Protein AF-A0A318S8W3-F1 (afdb_monomer)

Mean predicted aligned error: 9.53 Å

Foldseek 3Di:
DDPDDDPDQDFDADDPPDDGFPTFGQDQLLLLLLQQDDPDVVVVDHHLDGHPQQDQSSDGVCVVVDDPSSVVDTGTRLSVVRNVDDHSNVSSVSSCVVVVND

InterPro domains:
  IPR052572 UPF0153 domain-containing protein [PTHR36931] (23-101)

pLDDT: mean 75.59, std 18.86, range [34.5, 95.5]

Structure (mmCIF, N/CA/C/O backbone):
data_AF-A0A318S8W3-F1
#
_entry.id   AF-A0A318S8W3-F1
#
loop_
_atom_site.group_PDB
_atom_site.id
_atom_site.type_symbol
_atom_site.label_atom_id
_atom_site.label_alt_id
_atom_site.label_comp_id
_atom_site.label_asym_id
_atom_site.label_entity_id
_atom_site.label_seq_id
_atom_site.pdbx_PDB_ins_code
_atom_site.Cartn_x
_atom_site.Cartn_y
_atom_site.Cartn_z
_atom_site.occupancy
_atom_site.B_iso_or_equiv
_atom_site.auth_seq_id
_atom_site.auth_comp_id
_atom_site.auth_asym_id
_atom_site.auth_atom_id
_atom_site.pdbx_PDB_model_num
ATOM 1 N N . MET A 1 1 ? 7.800 -22.758 -37.469 1.00 38.59 1 MET A N 1
ATOM 2 C CA . MET A 1 1 ? 8.758 -22.247 -36.465 1.00 38.59 1 MET A CA 1
ATOM 3 C C . MET A 1 1 ? 7.967 -21.608 -35.333 1.00 38.59 1 MET A C 1
ATOM 5 O O . MET A 1 1 ? 7.814 -20.397 -35.278 1.00 38.59 1 MET A O 1
ATOM 9 N N . THR A 1 2 ? 7.378 -22.438 -34.478 1.00 41.09 2 THR A N 1
ATOM 10 C CA . THR A 1 2 ? 6.613 -22.012 -33.303 1.00 41.09 2 THR A CA 1
ATOM 11 C C . THR A 1 2 ? 7.620 -21.713 -32.202 1.00 41.09 2 THR A C 1
ATOM 13 O O . THR A 1 2 ? 8.133 -22.623 -31.554 1.00 41.09 2 THR A O 1
ATOM 16 N N . ARG A 1 3 ? 7.985 -20.439 -32.040 1.00 38.41 3 ARG A N 1
ATOM 17 C CA . ARG A 1 3 ? 8.745 -20.019 -30.865 1.00 38.41 3 ARG A CA 1
ATOM 18 C C . ARG A 1 3 ? 7.781 -19.985 -29.685 1.00 38.41 3 ARG A C 1
ATOM 20 O O . ARG A 1 3 ? 6.927 -19.111 -29.598 1.00 38.41 3 ARG A O 1
ATOM 27 N N . SER A 1 4 ? 7.928 -20.992 -28.832 1.00 45.09 4 SER A N 1
ATOM 28 C CA . SER A 1 4 ? 7.441 -21.017 -27.457 1.00 45.09 4 SER A CA 1
ATOM 29 C C . SER A 1 4 ? 7.804 -19.689 -26.785 1.00 45.09 4 SER A C 1
ATOM 31 O O . SER A 1 4 ? 8.990 -19.369 -26.688 1.00 45.09 4 SER A O 1
ATOM 33 N N . VAL A 1 5 ? 6.810 -18.900 -26.374 1.00 52.22 5 VAL A N 1
ATOM 34 C CA . VAL A 1 5 ? 7.051 -17.777 -25.463 1.00 52.22 5 VAL A CA 1
ATOM 35 C C . VAL A 1 5 ? 7.097 -18.363 -24.060 1.00 52.22 5 VAL A C 1
ATOM 37 O O . VAL A 1 5 ? 6.110 -18.890 -23.552 1.00 52.22 5 VAL A O 1
ATOM 40 N N . ALA A 1 6 ? 8.296 -18.379 -23.491 1.00 40.44 6 ALA A N 1
ATOM 41 C CA . ALA A 1 6 ? 8.508 -18.731 -22.103 1.00 40.44 6 ALA A CA 1
ATOM 42 C C . ALA A 1 6 ? 7.736 -17.744 -21.209 1.00 40.44 6 ALA A C 1
ATOM 44 O O . ALA A 1 6 ? 7.794 -16.531 -21.409 1.00 40.44 6 ALA A O 1
ATOM 45 N N . ASP A 1 7 ? 7.003 -18.293 -20.241 1.00 52.91 7 ASP A N 1
ATOM 46 C CA . ASP A 1 7 ? 6.422 -17.593 -19.096 1.00 52.91 7 ASP A CA 1
ATOM 47 C C . ASP A 1 7 ? 7.567 -17.085 -18.202 1.00 52.91 7 ASP A C 1
ATOM 49 O O . ASP A 1 7 ? 7.924 -17.695 -17.203 1.00 52.91 7 ASP A O 1
ATOM 53 N N . GLU A 1 8 ? 8.192 -15.975 -18.592 1.00 44.81 8 GLU A N 1
ATOM 54 C CA . GLU A 1 8 ? 9.172 -15.261 -17.771 1.00 44.81 8 GLU A CA 1
ATOM 55 C C . GLU A 1 8 ? 8.511 -13.991 -17.234 1.00 44.81 8 GLU A C 1
ATOM 57 O O . GLU A 1 8 ? 8.526 -12.949 -17.880 1.00 44.81 8 GLU A O 1
ATOM 62 N N . GLY A 1 9 ? 7.848 -14.091 -16.073 1.00 50.34 9 GLY A N 1
ATOM 63 C CA . GLY A 1 9 ? 7.478 -12.930 -15.244 1.00 50.34 9 GLY A CA 1
ATOM 64 C C . GLY A 1 9 ? 6.781 -11.761 -15.961 1.00 50.34 9 GLY A C 1
ATOM 65 O O . GLY A 1 9 ? 7.051 -10.610 -15.624 1.00 50.34 9 GLY A O 1
ATOM 66 N N . GLY A 1 10 ? 5.931 -12.050 -16.953 1.00 50.06 10 GLY A N 1
ATOM 67 C CA . GLY A 1 10 ? 5.445 -11.077 -17.934 1.00 50.06 10 GLY A CA 1
ATOM 68 C C . GLY A 1 10 ? 4.768 -9.842 -17.332 1.00 50.06 10 GLY A C 1
ATOM 69 O O . GLY A 1 10 ? 3.808 -9.947 -16.566 1.00 50.06 10 GLY A O 1
ATOM 70 N N . LEU A 1 11 ? 5.276 -8.674 -17.724 1.00 53.62 11 LEU A N 1
ATOM 71 C CA . LEU A 1 11 ? 4.640 -7.372 -17.543 1.00 53.62 11 LEU A CA 1
ATOM 72 C C . LEU A 1 11 ? 3.285 -7.375 -18.272 1.00 53.62 11 LEU A C 1
ATOM 74 O O . LEU A 1 11 ? 3.200 -7.840 -19.405 1.00 53.62 11 LEU A O 1
ATOM 78 N N . PHE A 1 12 ? 2.223 -6.902 -17.620 1.00 52.88 12 PHE A N 1
ATOM 79 C CA . PHE A 1 12 ? 0.878 -6.840 -18.206 1.00 52.88 12 PHE A CA 1
ATOM 80 C C . PHE A 1 12 ? 0.665 -5.525 -18.962 1.00 52.88 12 PHE A C 1
ATOM 82 O O . PHE A 1 12 ? 0.946 -4.453 -18.421 1.00 52.88 12 PHE A O 1
ATOM 89 N N . ASP A 1 13 ? 0.081 -5.628 -20.157 1.00 52.03 13 ASP A N 1
ATOM 90 C CA . ASP A 1 13 ? -0.381 -4.506 -20.975 1.00 52.03 13 ASP A CA 1
ATOM 91 C C . ASP A 1 13 ? -1.874 -4.237 -20.730 1.00 52.03 13 ASP A C 1
ATOM 93 O O . ASP 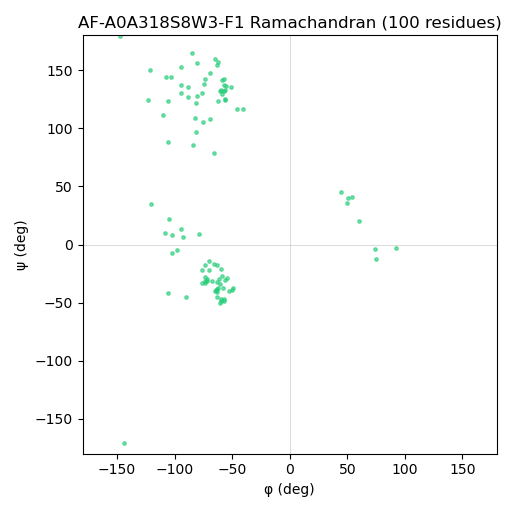A 1 13 ? -2.701 -5.153 -20.750 1.00 52.03 13 ASP A O 1
ATOM 97 N N . ALA A 1 14 ? -2.236 -2.975 -20.472 1.00 45.59 14 ALA A N 1
ATOM 98 C CA . ALA A 1 14 ? -3.627 -2.593 -20.230 1.00 45.59 14 ALA A CA 1
ATOM 99 C C . ALA A 1 14 ? -4.457 -2.593 -21.533 1.00 45.59 14 ALA A C 1
ATOM 101 O O . ALA A 1 14 ? -3.938 -2.167 -22.563 1.00 45.59 14 ALA A O 1
ATOM 102 N N . PRO A 1 15 ? -5.740 -3.018 -21.501 1.00 46.41 15 PRO A N 1
ATOM 103 C CA . PRO A 1 15 ? -6.633 -2.922 -22.656 1.00 46.41 15 PRO A CA 1
ATOM 104 C C . PRO A 1 15 ? -6.889 -1.473 -23.082 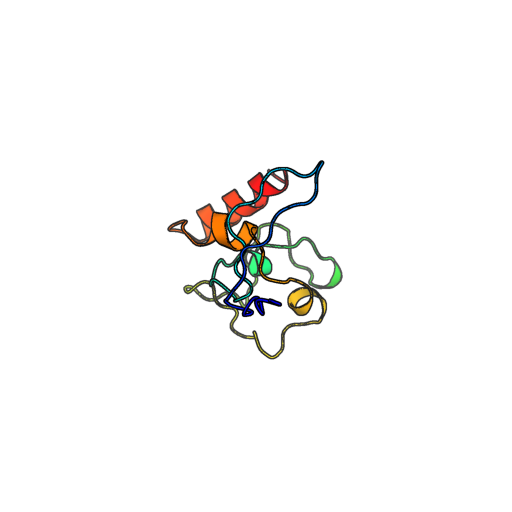1.00 46.41 15 PRO A C 1
ATOM 106 O O . PRO A 1 15 ? -6.878 -0.561 -22.249 1.00 46.41 15 PRO A O 1
ATOM 109 N N . ASP A 1 16 ? -7.223 -1.288 -24.358 1.00 42.62 16 ASP A N 1
ATOM 110 C CA . ASP A 1 16 ? -7.598 0.013 -24.911 1.00 42.62 16 ASP A CA 1
ATOM 111 C C . ASP A 1 16 ? -8.771 0.644 -24.136 1.00 42.62 16 ASP A C 1
ATOM 113 O O . ASP A 1 16 ?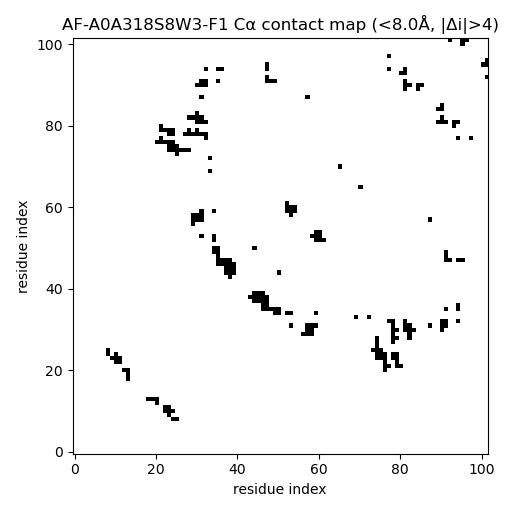 -9.753 -0.019 -23.796 1.00 42.62 16 ASP A O 1
ATOM 117 N N . GLY A 1 17 ? -8.662 1.945 -23.850 1.00 39.81 17 GLY A N 1
ATOM 118 C CA . GLY A 1 17 ? -9.660 2.709 -23.088 1.00 39.81 17 GLY A CA 1
ATOM 119 C C . GLY A 1 17 ? -9.413 2.784 -21.576 1.00 39.81 17 GLY A C 1
ATOM 120 O O . GLY A 1 17 ? -10.133 3.502 -20.884 1.00 39.81 17 GLY A O 1
ATOM 121 N N . TYR A 1 18 ? -8.379 2.115 -21.059 1.00 38.53 18 TYR A N 1
ATOM 122 C CA . TYR A 1 18 ? -7.911 2.258 -19.678 1.00 38.53 18 TYR A CA 1
ATOM 123 C C . TYR A 1 18 ? -6.582 3.027 -19.640 1.00 38.53 18 TYR A C 1
ATOM 125 O O . TYR A 1 18 ? -5.751 2.888 -20.534 1.00 38.53 18 TYR A O 1
ATOM 133 N N . ALA A 1 19 ? -6.368 3.852 -18.608 1.00 34.50 19 ALA A N 1
ATOM 134 C CA . ALA A 1 19 ? -5.125 4.613 -18.459 1.00 34.50 19 ALA A CA 1
ATOM 135 C C . ALA A 1 19 ? -3.892 3.680 -18.444 1.00 34.50 19 ALA A C 1
ATOM 137 O O . ALA A 1 19 ? -3.974 2.597 -17.849 1.00 34.50 19 ALA A O 1
ATOM 138 N N . PRO A 1 20 ? -2.757 4.079 -19.058 1.00 37.69 20 PRO A N 1
ATOM 139 C CA . PRO A 1 20 ? -1.538 3.279 -19.051 1.00 37.69 20 PRO A CA 1
ATOM 140 C C . PRO A 1 20 ? -1.086 3.030 -17.611 1.00 37.69 20 PRO A C 1
ATOM 142 O O . PRO A 1 20 ? -1.007 3.946 -16.792 1.00 37.69 20 PRO A O 1
ATOM 145 N N . ARG A 1 21 ? -0.822 1.762 -17.299 1.00 40.25 21 ARG A N 1
ATOM 146 C CA . ARG A 1 21 ? -0.440 1.293 -15.964 1.00 40.25 21 ARG A CA 1
ATOM 147 C C . ARG A 1 21 ? 1.063 1.037 -15.929 1.00 40.25 21 ARG A C 1
ATOM 149 O O . ARG A 1 21 ? 1.629 0.579 -16.918 1.00 40.25 21 ARG A O 1
ATOM 156 N N . SER A 1 22 ? 1.716 1.311 -14.802 1.00 42.12 22 SER A N 1
ATOM 157 C CA . SER A 1 22 ? 3.115 0.924 -14.611 1.00 42.12 22 SER A CA 1
ATOM 158 C C . SER A 1 22 ? 3.283 -0.601 -14.594 1.00 42.12 22 SER A C 1
ATOM 160 O O . SER A 1 22 ? 2.331 -1.357 -14.405 1.00 42.12 22 SER A O 1
ATOM 162 N N . ALA A 1 23 ? 4.512 -1.056 -14.844 1.00 45.62 23 ALA A N 1
ATOM 163 C CA . ALA A 1 23 ? 4.919 -2.459 -14.897 1.00 45.62 23 ALA A CA 1
ATOM 164 C C . ALA A 1 23 ? 4.264 -3.334 -13.800 1.00 45.62 23 ALA A C 1
ATOM 166 O O . ALA A 1 23 ? 4.510 -3.142 -12.607 1.00 45.62 23 ALA A O 1
ATOM 167 N N . TRP A 1 24 ? 3.451 -4.319 -14.199 1.00 51.84 24 TRP A N 1
ATOM 168 C CA . TRP A 1 24 ? 2.767 -5.221 -13.267 1.00 51.84 24 TRP A CA 1
ATOM 169 C C . TRP A 1 24 ? 3.728 -6.273 -12.707 1.00 51.84 24 TRP A C 1
ATOM 171 O O . TRP A 1 24 ? 4.410 -6.968 -13.456 1.00 51.84 24 TRP A O 1
ATOM 181 N N . ARG A 1 25 ? 3.741 -6.435 -11.382 1.00 59.84 25 ARG A N 1
ATOM 182 C CA . ARG A 1 25 ? 4.439 -7.526 -10.684 1.00 59.84 25 ARG A CA 1
ATOM 183 C C . ARG A 1 25 ? 3.391 -8.520 -10.189 1.00 59.84 25 ARG A C 1
ATOM 185 O O . ARG A 1 25 ? 2.490 -8.121 -9.458 1.00 59.84 25 ARG A O 1
ATOM 192 N N . ARG A 1 26 ? 3.499 -9.798 -10.578 1.00 65.25 26 ARG A N 1
ATOM 193 C CA . ARG A 1 26 ? 2.595 -10.863 -10.092 1.00 65.25 26 ARG A CA 1
ATOM 194 C C . ARG A 1 26 ? 2.868 -11.224 -8.624 1.00 65.25 26 ARG A C 1
ATOM 196 O O . ARG A 1 26 ? 1.943 -11.613 -7.912 1.00 65.25 26 ARG A O 1
ATOM 203 N N . GLU A 1 27 ? 4.110 -11.075 -8.158 1.00 77.19 27 GLU A N 1
ATOM 204 C CA . GLU A 1 27 ? 4.466 -11.288 -6.751 1.00 77.19 27 GLU A CA 1
ATOM 205 C C . GLU A 1 27 ? 4.135 -10.080 -5.859 1.00 77.19 27 GLU A C 1
ATOM 207 O O . GLU A 1 27 ? 4.083 -8.929 -6.295 1.00 77.19 27 GLU A O 1
ATOM 212 N N . CYS A 1 28 ? 3.950 -10.339 -4.560 1.00 83.44 28 CYS A N 1
ATOM 213 C CA . CYS A 1 28 ? 3.824 -9.287 -3.554 1.00 83.44 28 CYS A CA 1
ATOM 214 C C . CYS A 1 28 ? 5.114 -8.456 -3.484 1.00 83.44 28 CYS A C 1
ATOM 216 O O . CYS A 1 28 ? 6.173 -8.991 -3.177 1.00 83.44 28 CYS A O 1
ATOM 218 N N . THR A 1 29 ? 5.016 -7.141 -3.675 1.00 87.19 29 THR A N 1
ATOM 219 C CA . THR A 1 29 ? 6.172 -6.226 -3.613 1.00 87.19 29 THR A CA 1
ATOM 220 C C . THR A 1 29 ? 6.374 -5.579 -2.239 1.00 87.19 29 THR A C 1
ATOM 222 O O . THR A 1 29 ? 7.088 -4.586 -2.130 1.00 87.19 29 THR A O 1
ATOM 225 N N . ALA A 1 30 ? 5.697 -6.080 -1.196 1.00 89.06 30 ALA A N 1
ATOM 226 C CA . ALA A 1 30 ? 5.637 -5.436 0.122 1.00 89.06 30 ALA A CA 1
ATOM 227 C C . ALA A 1 30 ? 5.242 -3.943 0.024 1.00 89.06 30 ALA A C 1
ATOM 229 O O . ALA A 1 30 ? 5.786 -3.068 0.691 1.00 89.06 30 ALA A O 1
ATOM 230 N N . CYS A 1 31 ? 4.292 -3.617 -0.859 1.00 91.25 31 CYS A N 1
ATOM 231 C CA . CYS A 1 31 ? 3.859 -2.235 -1.075 1.00 91.25 31 CYS A CA 1
ATOM 232 C C . CYS A 1 31 ? 2.952 -1.701 0.045 1.00 91.25 31 CYS A C 1
ATOM 234 O O . CYS A 1 31 ? 2.812 -0.494 0.189 1.00 91.25 31 CYS A O 1
ATOM 236 N N . GLY A 1 32 ? 2.296 -2.579 0.810 1.00 90.50 32 GLY A N 1
ATOM 237 C CA . GLY A 1 32 ? 1.278 -2.196 1.791 1.00 90.50 32 GLY A CA 1
ATOM 238 C C . GLY A 1 32 ? -0.074 -1.772 1.192 1.00 90.50 32 GLY A C 1
ATOM 239 O O . GLY A 1 32 ? -1.019 -1.584 1.953 1.00 90.50 32 GLY A O 1
ATOM 240 N N . ALA A 1 33 ? -0.227 -1.697 -0.138 1.00 90.75 33 ALA A N 1
ATOM 241 C CA . ALA A 1 33 ? -1.455 -1.226 -0.794 1.00 90.75 33 ALA A CA 1
ATOM 242 C C . ALA A 1 33 ? -2.686 -2.074 -0.433 1.00 90.75 33 ALA A C 1
ATOM 244 O O . ALA A 1 33 ? -3.688 -1.527 0.003 1.00 90.75 33 ALA A O 1
ATOM 245 N N . CYS A 1 34 ? -2.594 -3.408 -0.481 1.00 88.81 34 CYS A N 1
ATOM 246 C CA . CYS A 1 34 ? -3.678 -4.307 -0.042 1.00 88.81 34 CYS A CA 1
ATOM 247 C C . CYS A 1 34 ? -4.023 -4.196 1.455 1.00 88.81 34 CYS A C 1
ATOM 249 O O . CYS A 1 34 ? -5.069 -4.668 1.889 1.00 88.81 34 CYS A O 1
ATOM 251 N N . CYS A 1 35 ? -3.122 -3.613 2.251 1.00 90.88 35 CYS A N 1
ATOM 252 C CA . CYS A 1 35 ? -3.318 -3.349 3.669 1.00 90.88 35 CYS A CA 1
ATOM 253 C C . CYS A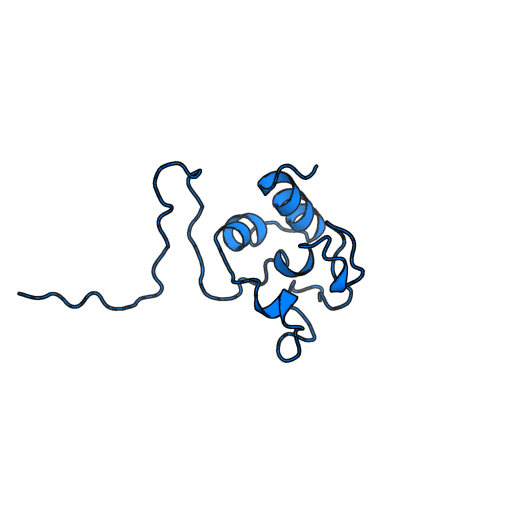 1 35 ? -3.766 -1.908 3.937 1.00 90.88 35 CYS A C 1
ATOM 255 O O . CYS A 1 35 ? -4.092 -1.620 5.085 1.00 90.88 35 CYS A O 1
ATOM 257 N N . ALA A 1 36 ? -3.833 -1.039 2.924 1.00 88.19 36 ALA A N 1
ATOM 258 C CA . ALA A 1 36 ? -4.380 0.321 2.969 1.00 88.19 36 ALA A CA 1
ATOM 259 C C . ALA A 1 36 ? -5.751 0.391 2.270 1.00 88.19 36 ALA A C 1
ATOM 261 O O . ALA A 1 36 ? -6.703 0.915 2.838 1.00 88.19 36 ALA A O 1
ATOM 262 N N . ALA A 1 37 ? -5.892 -0.281 1.126 1.00 78.31 37 ALA A N 1
ATOM 263 C CA . ALA A 1 37 ? -7.159 -0.790 0.616 1.00 78.31 37 ALA A CA 1
ATOM 264 C C . ALA A 1 37 ? -7.735 -1.695 1.712 1.00 78.31 37 ALA A C 1
ATOM 266 O O . ALA A 1 37 ? -6.990 -2.569 2.159 1.00 78.31 37 ALA A O 1
ATOM 267 N N . PRO A 1 38 ? -8.950 -1.538 2.263 1.00 62.69 38 PRO A N 1
ATOM 268 C CA . PRO A 1 38 ? -10.119 -0.848 1.699 1.00 62.69 38 PRO A CA 1
ATOM 269 C C . PRO A 1 38 ? -11.048 -0.136 2.732 1.00 62.69 38 PRO A C 1
ATOM 271 O O . PRO A 1 38 ? -10.837 -0.274 3.932 1.00 62.69 38 PRO A O 1
ATOM 274 N N . ASP A 1 39 ? -12.122 0.525 2.265 1.00 59.44 39 ASP A N 1
ATOM 275 C CA . ASP A 1 39 ? -13.432 0.522 2.954 1.00 59.44 39 ASP A CA 1
ATOM 276 C C . ASP A 1 39 ? -14.169 -0.753 2.516 1.00 59.44 39 ASP A C 1
ATOM 278 O O . ASP A 1 39 ? -14.857 -0.793 1.499 1.00 59.44 39 ASP A O 1
ATOM 282 N N . ILE A 1 40 ? -13.898 -1.863 3.203 1.00 64.81 40 ILE A N 1
ATOM 283 C CA . ILE A 1 40 ? -14.692 -3.084 3.052 1.00 64.81 40 ILE A CA 1
ATOM 284 C C . ILE A 1 40 ? -15.453 -3.233 4.344 1.00 64.81 40 ILE A C 1
ATOM 286 O O . ILE A 1 40 ? -14.870 -3.561 5.379 1.00 64.81 40 ILE A O 1
ATOM 290 N N . THR A 1 41 ? -16.766 -3.054 4.259 1.00 61.50 41 THR A N 1
ATOM 291 C C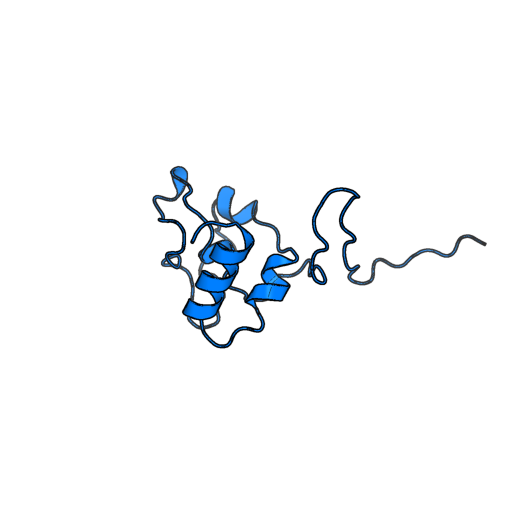A . THR A 1 41 ? -17.695 -3.211 5.378 1.00 61.50 41 THR A CA 1
ATOM 292 C C . THR A 1 41 ? -17.464 -4.534 6.119 1.00 61.50 41 THR A C 1
ATOM 294 O O . THR A 1 41 ? -17.462 -4.569 7.344 1.00 61.50 41 THR A O 1
ATOM 297 N N . ALA A 1 42 ? -17.149 -5.614 5.390 1.00 66.81 42 ALA A N 1
ATOM 298 C CA . ALA A 1 42 ? -16.855 -6.934 5.957 1.00 66.81 42 ALA A CA 1
ATOM 299 C C . ALA A 1 42 ? -15.566 -7.014 6.809 1.00 66.81 42 ALA A C 1
ATOM 301 O O . ALA A 1 42 ? -15.396 -7.976 7.552 1.00 66.81 42 ALA A O 1
ATOM 302 N N . LEU A 1 43 ? -14.649 -6.045 6.703 1.00 71.69 43 LEU A N 1
ATOM 303 C CA . LEU A 1 43 ? -13.414 -5.980 7.493 1.00 71.69 43 LEU A CA 1
ATOM 304 C C . LEU A 1 43 ? -13.492 -4.978 8.652 1.00 71.69 43 LEU A C 1
ATOM 306 O O . LEU A 1 43 ? -12.548 -4.924 9.437 1.00 71.69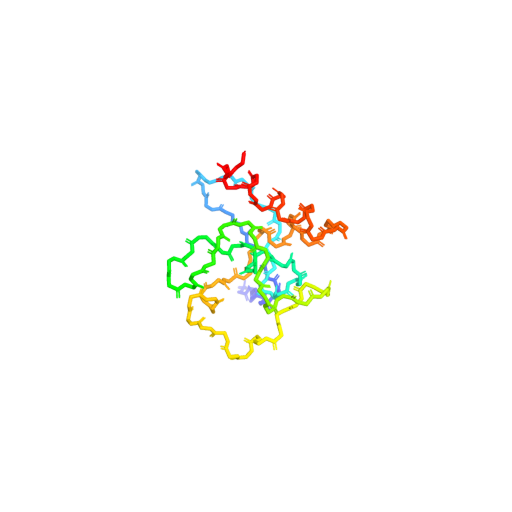 43 LEU A O 1
ATOM 310 N N . ASN A 1 44 ? -14.568 -4.182 8.744 1.00 80.38 44 ASN A N 1
ATOM 311 C CA . ASN A 1 44 ? -14.688 -3.054 9.675 1.00 80.38 44 ASN A CA 1
ATOM 312 C C . ASN A 1 44 ? -13.414 -2.185 9.707 1.00 80.38 44 ASN A C 1
ATOM 314 O O . ASN A 1 44 ? -12.870 -1.861 10.764 1.00 80.38 44 ASN A O 1
ATOM 318 N N . LYS A 1 45 ? -12.883 -1.887 8.519 1.00 83.81 45 LYS A N 1
ATOM 319 C CA . LYS A 1 45 ? -11.616 -1.189 8.336 1.00 83.81 45 LYS A CA 1
ATOM 320 C C . LYS A 1 45 ? -11.866 0.062 7.487 1.00 83.81 45 LYS A C 1
ATOM 322 O O . LYS A 1 45 ? -12.379 -0.097 6.382 1.00 83.81 45 LYS A O 1
ATOM 327 N N . PRO A 1 46 ? -11.500 1.268 7.960 1.00 88.19 46 PRO A N 1
ATOM 328 C CA . PRO A 1 46 ? -11.646 2.479 7.166 1.00 88.19 46 PRO A CA 1
ATOM 329 C C . PRO A 1 46 ? -10.676 2.511 5.983 1.00 88.19 46 PRO A C 1
ATOM 331 O O . PRO A 1 46 ? -9.530 2.054 6.076 1.00 88.19 46 PRO A O 1
ATOM 334 N N . LEU A 1 47 ? -11.120 3.135 4.895 1.00 89.00 47 LEU A N 1
ATOM 335 C CA . LEU A 1 47 ? -10.286 3.422 3.736 1.00 89.00 47 LEU A CA 1
ATOM 336 C C . LEU A 1 47 ? -9.052 4.248 4.125 1.00 89.00 47 LEU A C 1
ATOM 338 O O . LEU A 1 47 ? -9.142 5.195 4.902 1.00 89.00 47 LEU A O 1
ATOM 342 N N . GLY A 1 48 ? -7.890 3.890 3.574 1.00 90.44 48 GLY A N 1
ATOM 343 C CA . GLY A 1 48 ? -6.644 4.633 3.781 1.00 90.44 48 GLY A CA 1
ATOM 344 C C . GLY A 1 48 ? -6.004 4.425 5.156 1.00 90.44 48 GLY A C 1
ATOM 345 O O . GLY A 1 48 ? -4.832 4.738 5.333 1.00 90.44 48 GLY A O 1
ATOM 346 N N . VAL A 1 49 ? -6.704 3.830 6.121 1.00 91.75 49 VAL A N 1
ATOM 347 C CA . VAL A 1 49 ? -6.113 3.481 7.415 1.00 91.75 49 VAL A CA 1
ATOM 348 C C . VAL A 1 49 ? -5.329 2.171 7.270 1.00 91.75 49 VAL A C 1
ATOM 350 O O . VAL A 1 49 ? -5.881 1.179 6.781 1.00 91.75 49 VAL A O 1
ATOM 353 N N . PRO A 1 50 ? -4.047 2.111 7.677 1.00 91.75 50 PRO A N 1
ATOM 354 C CA . PRO A 1 50 ? -3.294 0.864 7.681 1.00 91.75 50 PRO A CA 1
ATOM 355 C C . PRO A 1 50 ? -3.986 -0.228 8.506 1.00 91.75 50 PRO A C 1
ATOM 357 O O . PRO A 1 50 ? -4.422 -0.005 9.632 1.00 91.75 50 PRO A O 1
ATOM 360 N N . CYS A 1 51 ? -4.081 -1.434 7.947 1.00 91.81 51 CYS A N 1
ATOM 361 C CA . CYS A 1 51 ? -4.583 -2.601 8.668 1.00 91.81 51 CYS A CA 1
ATOM 362 C C . CYS A 1 51 ? -3.722 -2.887 9.910 1.00 91.81 51 CYS A C 1
ATOM 364 O O . CYS A 1 51 ? -2.498 -2.841 9.827 1.00 91.81 51 CYS A O 1
ATOM 366 N N . ALA A 1 52 ? -4.345 -3.294 11.019 1.00 92.12 52 ALA A N 1
ATOM 367 C CA . ALA A 1 52 ? -3.645 -3.659 12.255 1.00 92.12 52 ALA A CA 1
ATOM 368 C C . ALA A 1 52 ? -2.640 -4.823 12.099 1.00 92.12 52 ALA A C 1
ATOM 370 O O . ALA A 1 52 ? -1.735 -4.962 12.912 1.00 92.12 52 ALA A O 1
ATOM 371 N N . PHE A 1 53 ? -2.779 -5.651 11.054 1.00 92.25 53 PHE A N 1
ATOM 372 C CA . PHE A 1 53 ? -1.840 -6.738 10.737 1.00 92.25 53 PHE A CA 1
ATOM 373 C C . PHE A 1 53 ? -0.731 -6.323 9.755 1.00 92.25 53 PHE A C 1
ATOM 375 O O . PHE A 1 53 ? -0.008 -7.188 9.255 1.00 92.25 53 PHE A O 1
ATOM 382 N N . LEU A 1 54 ? -0.627 -5.039 9.397 1.00 91.94 54 LEU A N 1
ATOM 383 C CA . LEU A 1 54 ? 0.473 -4.527 8.585 1.00 91.94 54 LEU A CA 1
ATOM 384 C C . LEU A 1 54 ? 1.692 -4.278 9.474 1.00 91.94 54 LEU A C 1
ATOM 386 O O . LEU A 1 54 ? 1.634 -3.495 10.419 1.00 91.94 54 LEU A O 1
ATOM 390 N N . ARG A 1 55 ? 2.803 -4.927 9.143 1.00 88.94 55 ARG A N 1
ATOM 391 C CA . ARG A 1 55 ? 4.078 -4.755 9.837 1.00 88.94 55 ARG A CA 1
ATOM 392 C C . ARG A 1 55 ? 4.868 -3.561 9.280 1.00 88.94 55 ARG A C 1
ATOM 394 O O . ARG A 1 55 ? 4.578 -3.103 8.171 1.00 88.94 55 ARG A O 1
ATOM 401 N N . PRO A 1 56 ? 5.905 -3.084 9.997 1.00 86.06 56 PRO A N 1
ATOM 402 C CA . PRO A 1 56 ? 6.748 -1.973 9.539 1.00 86.06 56 PRO A CA 1
ATOM 403 C C . PRO A 1 56 ? 7.448 -2.208 8.190 1.00 86.06 56 PRO A C 1
ATOM 405 O O . PRO A 1 56 ? 7.697 -1.258 7.456 1.00 86.06 56 PRO A O 1
ATOM 408 N N . ASP A 1 57 ? 7.715 -3.465 7.831 1.00 81.19 57 ASP A N 1
ATOM 409 C CA . ASP A 1 57 ? 8.288 -3.880 6.540 1.00 81.19 57 ASP A CA 1
ATOM 410 C C . ASP A 1 57 ? 7.258 -3.923 5.392 1.00 81.19 57 ASP A C 1
ATOM 412 O O . ASP A 1 57 ? 7.548 -4.413 4.303 1.00 81.19 57 ASP A O 1
ATOM 416 N N . CYS A 1 58 ? 6.041 -3.424 5.629 1.00 90.25 58 CYS A N 1
ATOM 417 C CA . CYS A 1 58 ? 4.915 -3.445 4.700 1.00 90.25 58 CYS A CA 1
ATOM 418 C C . CYS A 1 58 ? 4.466 -4.855 4.260 1.00 90.25 58 CYS A C 1
ATOM 420 O O . CYS A 1 58 ? 3.747 -5.006 3.262 1.00 90.25 58 CYS A O 1
ATOM 422 N N . LEU A 1 59 ? 4.823 -5.887 5.032 1.00 86.56 59 LEU A N 1
ATOM 423 C CA . LEU A 1 59 ? 4.277 -7.234 4.911 1.00 86.56 59 LEU A CA 1
ATOM 424 C C . LEU A 1 59 ? 3.109 -7.439 5.880 1.00 86.56 59 LEU A C 1
ATOM 426 O O . LEU A 1 59 ? 2.985 -6.799 6.923 1.00 86.56 59 LEU A O 1
ATOM 430 N N . CYS A 1 60 ? 2.204 -8.340 5.509 1.00 87.69 60 CYS A N 1
ATOM 431 C CA . CYS A 1 60 ? 1.075 -8.708 6.354 1.00 87.69 60 CYS A CA 1
ATOM 432 C C . CYS A 1 60 ? 1.480 -9.851 7.281 1.00 87.69 60 CYS A C 1
ATOM 434 O O . CYS A 1 60 ? 1.894 -10.902 6.798 1.00 87.69 60 CYS A O 1
ATOM 436 N N . ASP A 1 61 ? 1.276 -9.674 8.583 1.00 87.31 61 ASP A N 1
ATOM 437 C CA . ASP A 1 61 ? 1.663 -10.655 9.603 1.00 87.31 61 ASP A CA 1
ATOM 438 C C . ASP A 1 61 ? 0.811 -11.937 9.578 1.00 87.31 61 ASP A C 1
ATOM 440 O O . ASP A 1 61 ? 1.166 -12.964 10.142 1.00 87.31 61 ASP A O 1
ATOM 444 N N . ARG A 1 62 ? -0.331 -11.905 8.878 1.00 88.44 62 ARG A N 1
ATOM 445 C CA . ARG A 1 62 ? -1.255 -13.042 8.734 1.00 88.44 62 ARG A CA 1
ATOM 446 C C . ARG A 1 62 ? -1.465 -13.449 7.279 1.00 88.44 62 ARG A C 1
ATOM 448 O O . ARG A 1 62 ? -2.565 -13.837 6.896 1.00 88.44 62 ARG A O 1
ATOM 455 N N . TYR A 1 63 ? -0.429 -13.334 6.444 1.00 82.38 63 TYR A N 1
ATOM 456 C CA . TYR A 1 63 ? -0.524 -13.545 4.991 1.00 82.38 63 TYR A CA 1
ATOM 457 C C . TYR A 1 63 ? -1.166 -14.886 4.588 1.00 82.38 63 TYR A C 1
ATOM 459 O O . TYR A 1 63 ? -1.960 -14.930 3.643 1.00 82.38 63 TYR A O 1
ATOM 467 N N . GLU A 1 64 ? -0.847 -15.962 5.308 1.00 80.75 64 GLU A N 1
ATOM 468 C CA . GLU A 1 64 ? -1.368 -17.314 5.060 1.00 80.75 64 GLU A CA 1
ATOM 469 C C . GLU A 1 64 ? -2.843 -17.464 5.448 1.00 80.75 64 GLU A C 1
ATOM 471 O O . GLU A 1 64 ? -3.587 -18.181 4.788 1.00 80.75 64 GLU A O 1
ATOM 476 N N . THR A 1 65 ? -3.290 -16.728 6.469 1.00 83.69 65 THR A N 1
ATOM 477 C CA . THR A 1 65 ? -4.655 -16.802 7.022 1.00 83.69 65 THR A CA 1
ATOM 478 C C . THR A 1 65 ? -5.524 -15.609 6.616 1.00 83.69 65 THR A C 1
ATOM 480 O O . THR A 1 65 ? -6.516 -15.294 7.272 1.00 83.69 65 THR A O 1
ATOM 483 N N . ARG A 1 66 ? -5.159 -14.923 5.523 1.00 83.06 66 ARG A N 1
ATOM 484 C CA . ARG A 1 66 ? -5.909 -13.776 4.997 1.00 83.06 66 ARG A CA 1
ATOM 485 C C . ARG A 1 66 ? -7.362 -14.166 4.698 1.00 83.06 66 ARG A C 1
ATOM 487 O O . ARG A 1 66 ? -7.578 -15.154 3.994 1.00 83.06 66 ARG A O 1
ATOM 494 N N . PRO A 1 67 ? -8.353 -13.365 5.137 1.00 85.62 67 PRO A N 1
ATOM 495 C CA . PRO A 1 67 ? -9.741 -13.599 4.762 1.00 85.62 67 PRO A CA 1
ATOM 496 C C . PRO A 1 67 ? -9.901 -13.478 3.242 1.00 85.62 67 PRO A C 1
ATOM 498 O O . PRO A 1 67 ? -9.111 -12.794 2.582 1.00 85.62 67 PRO A O 1
ATOM 501 N N . GLY A 1 68 ? -10.943 -14.109 2.692 1.00 82.31 68 GLY A N 1
ATOM 502 C CA . GLY A 1 68 ? -11.161 -14.200 1.242 1.00 82.31 68 GLY A CA 1
ATOM 503 C C . GLY A 1 68 ? -11.069 -12.849 0.532 1.00 82.31 68 GLY A C 1
ATOM 504 O O . GLY A 1 68 ? -10.425 -12.732 -0.503 1.00 82.31 68 GLY A O 1
ATOM 505 N N . VAL A 1 69 ? -11.587 -11.789 1.149 1.00 80.75 69 VAL A N 1
ATOM 506 C CA . VAL A 1 69 ? -11.508 -10.443 0.582 1.00 80.75 69 VAL A CA 1
ATOM 507 C C . VAL A 1 69 ? -10.073 -9.900 0.450 1.00 80.75 69 VAL A C 1
ATOM 509 O O . VAL A 1 69 ? -9.727 -9.324 -0.576 1.00 80.75 69 VAL A O 1
ATOM 512 N N . CYS A 1 70 ? -9.194 -10.162 1.422 1.00 83.06 70 CYS A N 1
ATOM 513 C CA . CYS A 1 70 ? -7.771 -9.815 1.335 1.00 83.06 70 CYS A CA 1
ATOM 514 C C . CYS A 1 70 ? -7.013 -10.738 0.369 1.00 83.06 70 CYS A C 1
ATOM 516 O O . CYS A 1 70 ? -5.994 -10.340 -0.194 1.00 83.06 70 CYS A O 1
ATOM 518 N N . ARG A 1 71 ? -7.472 -11.986 0.199 1.00 81.94 71 ARG A N 1
ATOM 519 C CA . ARG A 1 71 ? -6.898 -12.958 -0.744 1.00 81.94 71 ARG A CA 1
ATOM 520 C C . ARG A 1 71 ? -7.256 -12.626 -2.196 1.00 81.94 71 ARG A C 1
ATOM 522 O O . ARG A 1 71 ? -6.443 -12.878 -3.079 1.00 81.94 71 ARG A O 1
ATOM 529 N N . ASN A 1 72 ? -8.431 -12.037 -2.416 1.00 80.62 72 ASN A N 1
ATOM 530 C CA . ASN A 1 72 ? -8.909 -11.599 -3.727 1.00 80.62 72 ASN A CA 1
ATOM 531 C C . ASN A 1 72 ? -8.143 -10.385 -4.262 1.00 80.62 72 ASN A C 1
ATOM 533 O O . ASN A 1 72 ? -8.099 -10.186 -5.474 1.00 80.62 72 ASN A O 1
ATOM 537 N N . TYR A 1 73 ? -7.496 -9.607 -3.387 1.00 81.50 73 TYR A N 1
ATOM 538 C CA . TYR A 1 73 ? -6.555 -8.581 -3.818 1.00 81.50 73 TYR A CA 1
ATOM 539 C C . TYR A 1 73 ? -5.306 -9.243 -4.412 1.00 81.50 73 TYR A C 1
ATOM 541 O O . TYR A 1 73 ? -4.480 -9.815 -3.691 1.00 81.50 73 TYR A O 1
ATOM 549 N N . ARG A 1 74 ? -5.156 -9.151 -5.735 1.00 80.12 74 ARG A N 1
ATOM 550 C CA . ARG A 1 74 ? -3.961 -9.606 -6.452 1.00 80.12 74 ARG A CA 1
ATOM 551 C C . ARG A 1 74 ? -2.992 -8.436 -6.635 1.00 80.12 74 ARG A C 1
ATOM 553 O O . ARG A 1 74 ? -3.461 -7.346 -6.952 1.00 80.12 74 ARG A O 1
ATOM 560 N N . PRO A 1 75 ? -1.676 -8.638 -6.431 1.00 81.88 75 PRO A N 1
ATOM 561 C CA . PRO A 1 75 ? -0.681 -7.642 -6.801 1.00 81.88 75 PRO A CA 1
ATOM 562 C C . PRO A 1 75 ? -0.867 -7.192 -8.252 1.00 81.88 75 PRO A C 1
ATOM 564 O O . PRO A 1 75 ? -1.100 -8.011 -9.143 1.00 81.88 75 PRO A O 1
ATOM 567 N N . ASP A 1 76 ? -0.792 -5.886 -8.459 1.00 82.00 76 ASP A N 1
ATOM 568 C CA . ASP A 1 76 ? -0.947 -5.240 -9.753 1.00 82.00 76 ASP A CA 1
ATOM 569 C C . ASP A 1 76 ? -0.002 -4.031 -9.860 1.00 82.00 76 ASP A C 1
ATOM 571 O O . ASP A 1 76 ? 0.873 -3.816 -9.018 1.00 82.00 76 ASP A O 1
ATOM 575 N N . TRP A 1 77 ? -0.167 -3.226 -10.903 1.00 81.38 77 TRP A N 1
ATOM 576 C CA . TRP A 1 77 ? 0.599 -1.999 -11.123 1.00 81.38 77 TRP A CA 1
ATOM 577 C C . TRP A 1 77 ? 0.574 -0.994 -9.956 1.00 81.38 77 TRP A C 1
ATOM 579 O O . TRP A 1 77 ? 1.564 -0.295 -9.748 1.00 81.38 77 TRP A O 1
ATOM 589 N N . VAL A 1 78 ? -0.489 -0.936 -9.138 1.00 86.62 78 VAL A N 1
ATOM 590 C CA . VAL A 1 78 ? -0.551 -0.025 -7.976 1.00 86.62 78 VAL A CA 1
ATOM 591 C C . VAL A 1 78 ? 0.581 -0.344 -7.010 1.00 86.62 78 VAL A C 1
ATOM 593 O O . VAL A 1 78 ? 1.177 0.540 -6.398 1.00 86.62 78 VAL A O 1
ATOM 596 N N . CYS A 1 79 ? 0.941 -1.622 -6.916 1.00 87.06 79 CYS A N 1
ATOM 597 C CA . CYS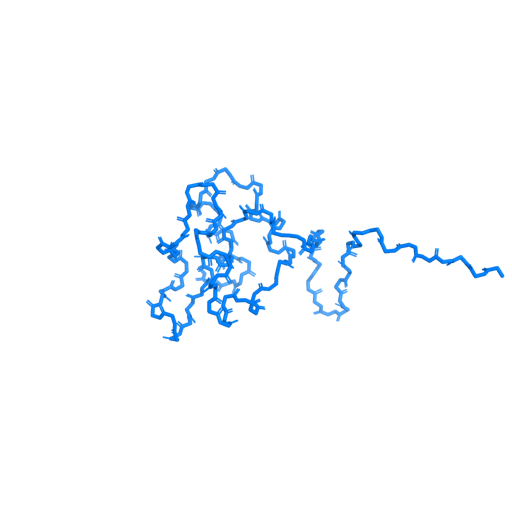 A 1 79 ? 2.064 -2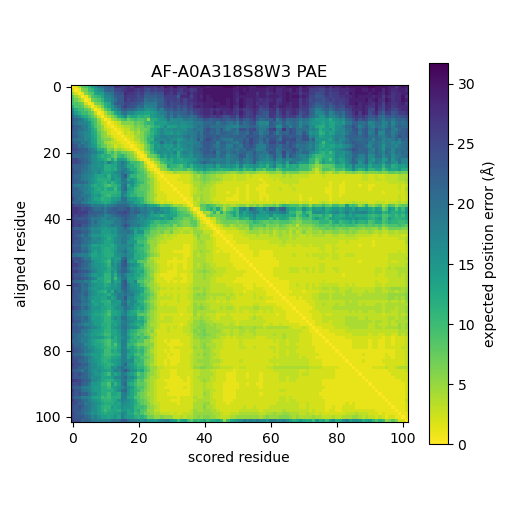.070 -6.116 1.00 87.06 79 CYS A CA 1
ATOM 598 C C . CYS A 1 79 ? 3.397 -1.490 -6.623 1.00 87.06 79 CYS A C 1
ATOM 600 O O . CYS A 1 79 ? 4.274 -1.233 -5.801 1.00 87.06 79 CYS A O 1
ATOM 602 N N . GLY A 1 80 ? 3.539 -1.254 -7.931 1.00 85.31 80 GLY A N 1
ATOM 603 C CA . GLY A 1 80 ? 4.698 -0.608 -8.557 1.00 85.31 80 GLY A CA 1
ATOM 604 C C . GLY A 1 80 ? 4.775 0.901 -8.310 1.00 85.31 80 GLY A C 1
ATOM 605 O O . GLY A 1 80 ? 5.870 1.425 -8.140 1.00 85.31 80 GLY A O 1
ATOM 606 N N . GLU A 1 81 ? 3.635 1.584 -8.201 1.00 88.94 81 GLU A N 1
ATOM 607 C CA . GLU A 1 81 ? 3.574 3.016 -7.854 1.00 88.94 81 GLU A CA 1
ATOM 608 C C . GLU A 1 81 ? 3.819 3.283 -6.368 1.00 88.94 81 GLU A C 1
ATOM 610 O O . GLU A 1 81 ? 4.348 4.321 -5.974 1.00 88.94 81 GLU A O 1
ATOM 615 N N . VAL A 1 82 ? 3.385 2.348 -5.525 1.00 91.50 82 VAL A N 1
ATOM 616 C CA . VAL A 1 82 ? 3.398 2.502 -4.072 1.00 91.50 82 VAL A CA 1
ATOM 617 C C . VAL A 1 82 ? 4.718 1.993 -3.484 1.00 91.50 82 VAL A C 1
ATOM 619 O O . VAL A 1 82 ? 5.327 2.675 -2.663 1.00 91.50 82 VAL A O 1
ATOM 622 N N . ALA A 1 83 ? 5.209 0.821 -3.907 1.00 91.19 83 ALA A N 1
ATOM 623 C CA . ALA A 1 83 ? 6.395 0.190 -3.316 1.00 91.19 83 ALA A CA 1
ATOM 624 C C . ALA A 1 83 ? 7.691 1.030 -3.300 1.00 91.19 83 ALA A C 1
ATOM 626 O O . ALA A 1 83 ? 8.484 0.828 -2.380 1.00 91.19 83 ALA A O 1
ATOM 627 N N . PRO A 1 84 ? 7.953 1.949 -4.246 1.00 91.00 84 PRO A N 1
ATOM 628 C CA . PRO A 1 84 ? 9.155 2.784 -4.212 1.00 91.00 84 PRO A CA 1
ATOM 629 C C . PRO A 1 84 ? 9.134 3.894 -3.152 1.00 91.00 84 PRO A C 1
ATOM 631 O O . PRO A 1 84 ? 10.179 4.453 -2.831 1.00 91.00 84 PRO A O 1
ATOM 634 N N . LEU A 1 85 ? 7.965 4.251 -2.610 1.00 92.06 85 LEU A N 1
ATOM 635 C CA . LEU A 1 85 ? 7.839 5.397 -1.708 1.00 92.06 85 LEU A CA 1
ATOM 636 C C . LEU A 1 85 ? 8.417 5.094 -0.320 1.00 92.06 85 LEU A C 1
ATOM 638 O O . LEU A 1 85 ? 8.199 4.023 0.243 1.00 92.06 85 LEU A O 1
ATOM 642 N N . ALA A 1 86 ? 9.135 6.054 0.261 1.00 90.38 86 ALA A N 1
ATOM 643 C CA . ALA A 1 86 ? 9.935 5.821 1.466 1.00 90.38 86 ALA A CA 1
ATOM 644 C C . ALA A 1 86 ? 9.111 5.520 2.731 1.00 90.38 86 ALA A C 1
ATOM 646 O O . ALA A 1 86 ? 9.570 4.782 3.597 1.00 90.38 86 ALA A O 1
ATOM 647 N N . THR A 1 87 ? 7.901 6.074 2.855 1.00 94.62 87 THR A N 1
ATOM 648 C CA . THR A 1 87 ? 7.091 5.962 4.078 1.00 94.62 87 THR A CA 1
ATOM 649 C C . THR A 1 87 ? 5.741 5.313 3.810 1.00 94.62 87 THR A C 1
ATOM 651 O O . THR A 1 87 ? 5.165 5.466 2.732 1.00 94.62 87 THR A O 1
ATOM 654 N N . LEU A 1 88 ? 5.196 4.622 4.816 1.00 93.50 88 LEU A N 1
ATOM 655 C CA . LEU A 1 88 ? 3.846 4.056 4.750 1.00 93.50 88 LEU A CA 1
ATOM 656 C C . LEU A 1 88 ? 2.785 5.134 4.485 1.00 93.50 88 LEU A C 1
ATOM 658 O O . LEU A 1 88 ? 1.852 4.912 3.723 1.00 93.50 88 LEU A O 1
ATOM 662 N N . GLU A 1 89 ? 2.949 6.320 5.060 1.00 95.38 89 GLU A N 1
ATOM 663 C CA . GLU A 1 89 ? 2.044 7.441 4.817 1.00 95.38 89 GLU A CA 1
ATOM 664 C C . GLU A 1 89 ? 2.064 7.890 3.347 1.00 95.38 89 GLU A C 1
ATOM 666 O O . GLU A 1 89 ? 1.009 8.057 2.737 1.00 95.38 89 GLU A O 1
ATOM 671 N N . ALA A 1 90 ? 3.250 8.022 2.738 1.00 95.50 90 ALA A N 1
ATOM 672 C CA . ALA A 1 90 ? 3.369 8.358 1.320 1.00 95.50 90 ALA A CA 1
ATOM 673 C C . ALA A 1 90 ? 2.753 7.267 0.431 1.00 95.50 90 ALA A C 1
ATOM 675 O O . ALA A 1 90 ? 2.080 7.574 -0.551 1.00 95.50 90 ALA A O 1
ATOM 676 N N . ARG A 1 91 ? 2.930 5.998 0.813 1.00 94.56 91 ARG A N 1
ATOM 677 C CA . ARG A 1 91 ? 2.334 4.832 0.148 1.00 94.56 91 ARG A CA 1
ATOM 678 C C . ARG A 1 91 ? 0.810 4.873 0.157 1.00 94.56 91 ARG A C 1
ATOM 680 O O . ARG A 1 91 ? 0.186 4.731 -0.892 1.00 94.56 91 ARG A O 1
ATOM 687 N N . VAL A 1 92 ? 0.222 5.106 1.329 1.00 94.44 92 VAL A N 1
ATOM 688 C CA . VAL A 1 92 ? -1.225 5.270 1.515 1.00 94.44 92 VAL A CA 1
ATOM 689 C C . VAL A 1 92 ? -1.738 6.452 0.698 1.00 94.44 92 VAL A C 1
ATOM 691 O O . VAL A 1 92 ? -2.696 6.301 -0.053 1.00 94.44 92 VAL A O 1
ATOM 694 N N . ARG A 1 93 ? -1.076 7.611 0.788 1.00 94.94 93 ARG A N 1
ATOM 695 C CA . ARG A 1 93 ? -1.449 8.809 0.027 1.00 94.94 93 ARG A CA 1
ATOM 696 C C . ARG A 1 93 ? -1.447 8.538 -1.477 1.00 94.94 93 ARG A C 1
ATOM 698 O O . ARG A 1 93 ? -2.415 8.870 -2.149 1.00 94.94 93 ARG A O 1
ATOM 705 N N . ARG A 1 94 ? -0.401 7.890 -2.001 1.00 93.00 94 ARG A N 1
ATOM 706 C CA . ARG A 1 94 ? -0.316 7.540 -3.426 1.00 93.00 94 ARG A CA 1
ATOM 707 C C . ARG A 1 94 ? -1.411 6.566 -3.843 1.00 93.00 94 ARG A C 1
ATOM 709 O O . ARG A 1 94 ? -1.991 6.747 -4.906 1.00 93.00 94 ARG A O 1
ATOM 716 N N . PHE A 1 95 ? -1.715 5.568 -3.010 1.00 91.69 95 PHE A N 1
ATOM 717 C CA . PHE A 1 95 ? -2.839 4.663 -3.243 1.00 91.69 95 PHE A CA 1
ATOM 718 C C . PHE A 1 95 ? -4.162 5.433 -3.364 1.00 91.69 95 PHE A C 1
ATOM 720 O O . PHE A 1 95 ? -4.891 5.217 -4.324 1.00 91.69 95 PHE A O 1
ATOM 727 N N . LEU A 1 96 ? -4.460 6.351 -2.441 1.00 91.75 96 LEU A N 1
ATOM 728 C CA . LEU A 1 96 ? -5.711 7.118 -2.473 1.00 91.75 96 LEU A CA 1
ATOM 729 C C . LEU A 1 96 ? -5.798 8.036 -3.702 1.00 91.75 96 LEU A C 1
ATOM 731 O O . LEU A 1 96 ? -6.839 8.078 -4.349 1.00 91.75 96 LEU A O 1
ATOM 735 N N . GLN A 1 97 ? -4.687 8.677 -4.076 1.00 91.94 97 GLN A N 1
ATOM 736 C CA . GLN A 1 97 ? -4.587 9.495 -5.291 1.00 91.94 97 GLN A CA 1
ATOM 737 C C . GLN A 1 97 ? -4.815 8.692 -6.576 1.00 91.94 97 GLN A C 1
ATOM 739 O O . GLN A 1 97 ? -5.409 9.203 -7.512 1.00 91.94 97 GLN A O 1
ATOM 744 N N . ILE A 1 98 ? -4.341 7.442 -6.644 1.00 88.69 98 ILE A N 1
ATOM 745 C CA . ILE A 1 98 ? -4.533 6.570 -7.816 1.00 88.69 98 ILE A CA 1
ATOM 746 C C . ILE A 1 98 ? -6.019 6.293 -8.090 1.00 88.69 98 ILE A C 1
ATOM 748 O O . ILE A 1 98 ? -6.391 6.057 -9.237 1.00 88.69 98 ILE A O 1
ATOM 752 N N . TYR A 1 99 ? -6.847 6.298 -7.045 1.00 87.25 99 TYR A N 1
ATOM 753 C CA . TYR A 1 99 ? 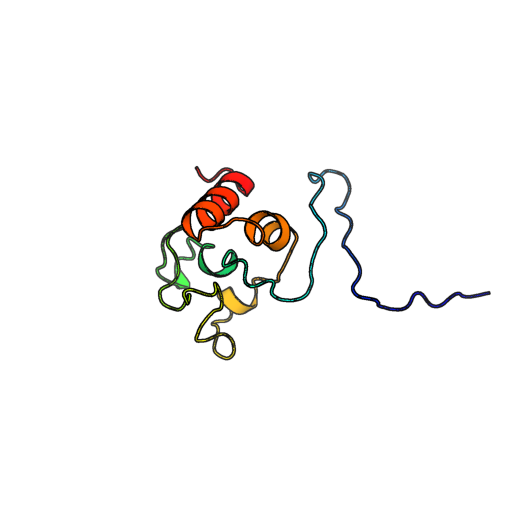-8.272 5.982 -7.122 1.00 87.25 99 TYR A CA 1
ATOM 754 C C . TYR A 1 99 ? -9.183 7.208 -6.946 1.00 87.25 99 TYR A C 1
ATOM 756 O O . TYR A 1 99 ? -10.386 7.025 -6.784 1.00 87.25 99 TYR A O 1
ATOM 764 N N . ASP A 1 100 ? -8.631 8.427 -6.951 1.00 88.62 100 ASP A N 1
ATOM 765 C CA . ASP A 1 100 ? -9.372 9.679 -6.725 1.00 88.62 100 ASP A CA 1
ATOM 766 C C . ASP A 1 100 ? -10.181 9.684 -5.406 1.00 88.62 100 ASP A C 1
ATOM 768 O O . ASP A 1 100 ? -11.322 10.139 -5.340 1.00 88.62 100 ASP A O 1
ATOM 772 N N . LEU A 1 101 ? -9.590 9.145 -4.331 1.00 85.38 101 LEU A N 1
ATOM 773 C CA . LEU A 1 101 ? -10.223 8.990 -3.009 1.00 85.38 101 LEU A CA 1
ATOM 774 C C . LEU A 1 101 ? -9.781 10.045 -1.977 1.00 85.38 101 LEU A C 1
ATOM 776 O O . LEU A 1 101 ? -10.088 9.913 -0.789 1.00 85.38 101 LEU A O 1
ATOM 780 N N . THR A 1 102 ? -9.029 11.056 -2.416 1.00 69.12 102 THR A N 1
ATOM 781 C CA . THR A 1 102 ? -8.487 12.172 -1.618 1.00 69.12 102 THR A CA 1
ATOM 782 C C . THR A 1 102 ? -8.453 13.444 -2.428 1.00 69.12 102 THR A C 1
ATOM 784 O O . THR A 1 102 ? -8.002 13.339 -3.591 1.00 69.12 102 THR A O 1
#

Secondary structure (DSSP, 8-state):
---------PPPPPPTTSPPPP---SS--S--HHHH---BGGGTB-TTSPPTTB-TTS-BTTGGG--HHHHH----HHHHHHTTSSSHHHHHHHHHHHTT--

Organism: NCBI:txid694435

Sequence (102 aa):
MTRSVADEGGLFDAPDGYAPRSAWRRECTACGACCAAPDITALNKPLGVPCAFLRPDCLCDRYETRPGVCRNYRPDWVCGEVAPLATLEARVRRFLQIYDLT

Radius of gyration: 15.24 Å; Cα contacts (8 Å, |Δi|>4): 130; chains: 1; bounding box: 28×34×49 Å

Solvent-accessible surface area (backbone atoms only — not comparable to full-atom values): 6332 Å² total; per-residue (Å²): 136,84,79,80,79,77,90,66,83,68,63,61,82,72,61,91,94,55,78,89,62,55,69,27,42,82,58,84,69,46,29,38,53,78,38,16,52,43,71,39,80,94,67,79,38,58,59,61,46,72,40,90,52,51,42,98,78,28,41,56,79,49,66,91,74,48,55,69,75,63,59,68,57,68,54,35,28,66,37,56,73,19,41,78,45,94,41,71,67,55,18,34,52,49,52,32,54,76,69,70,72,109